Protein AF-A0A3D8QD37-F1 (afdb_monomer)

InterPro domains:
  IPR016706 Cleavage/polyadenylation specificity factor subunit 5 [PF13869] (1-32)
  IPR016706 Cleavage/polyadenylation specificity factor subunit 5 [PTHR13047] (1-38)

Foldseek 3Di:
DDDDDDDLVVLAVPCVVPNDVSNCVNVVCQVDWDFDADPVGDGPDIPDPPDDPPPDDDDDDDPPDDDDDPDDDDDDPPPPDDD

Solvent-accessible surface area (backbone atoms only — not comparable to full-atom values): 5846 Å² total; per-residue (Å²): 142,82,91,80,90,75,61,56,78,71,30,47,83,29,40,92,83,56,34,71,74,52,16,44,45,47,71,70,50,68,83,49,77,46,71,42,63,51,99,87,69,48,78,78,46,48,39,81,80,51,70,53,78,92,78,52,74,89,76,86,78,76,83,77,82,77,76,95,73,82,80,75,81,75,79,81,76,86,76,90,72,89,129

Radius of gyration: 21.48 Å; Cα contacts (8 Å, |Δi|>4): 48; chains: 1; bounding box: 37×62×36 Å

Secondary structure (DSSP, 8-state):
-------HHHHTT-HHHHHHHHHTHHHHHTTS-EEEE-TTS-EEEEETT-PPGGGPPPPP---S-S-----------------

Organism: NCBI:txid1849047

pLDDT: mean 76.93, std 20.53, range [34.47, 97.56]

Sequence (83 aa):
MKLLAVPLFELYDNTARYGPQLSAIPHLLSRYNFEFIDEQGNVVAVTPGGGPEGGYVPKTKVLAGGTDEEMKEGSVKDENGIE

Mean predicted aligned error: 14.52 Å

Structure (mmCIF, N/CA/C/O backbone):
data_AF-A0A3D8QD37-F1
#
_entry.id   AF-A0A3D8QD37-F1
#
loop_
_atom_site.group_PDB
_atom_site.id
_atom_site.type_symbol
_atom_site.label_atom_id
_atom_site.label_alt_id
_atom_site.label_comp_id
_atom_site.label_asym_id
_atom_site.label_entity_id
_atom_site.label_seq_id
_atom_site.pdbx_PDB_ins_code
_atom_site.Cartn_x
_atom_site.Cartn_y
_atom_site.Cartn_z
_atom_site.occupancy
_atom_site.B_iso_or_equiv
_atom_site.auth_seq_id
_atom_site.auth_comp_id
_atom_site.auth_asym_id
_atom_site.auth_atom_id
_atom_site.pdbx_PDB_model_num
ATOM 1 N N . MET A 1 1 ? 2.989 24.000 -0.171 1.00 72.69 1 MET A N 1
ATOM 2 C CA . MET A 1 1 ? 2.902 22.522 -0.116 1.00 72.69 1 MET A CA 1
ATOM 3 C C . MET A 1 1 ? 1.430 22.132 -0.101 1.00 72.69 1 MET A C 1
ATOM 5 O O . MET A 1 1 ? 0.671 22.824 0.567 1.00 72.69 1 MET A O 1
ATOM 9 N N . LYS A 1 2 ? 1.020 21.098 -0.847 1.00 92.12 2 LYS A N 1
ATOM 10 C CA . LYS A 1 2 ? -0.347 20.541 -0.809 1.00 92.12 2 LYS A CA 1
ATOM 11 C C . LYS A 1 2 ? -0.273 19.108 -0.280 1.00 92.12 2 LYS A C 1
ATOM 13 O O . LYS A 1 2 ? 0.608 18.370 -0.709 1.00 92.12 2 LYS A O 1
ATOM 18 N N . LEU A 1 3 ? -1.163 18.741 0.639 1.00 93.62 3 LEU A N 1
ATOM 19 C CA . LEU A 1 3 ? -1.269 17.381 1.169 1.00 93.62 3 LEU A CA 1
ATOM 20 C C . LEU A 1 3 ? -2.191 16.558 0.261 1.00 93.62 3 LEU A C 1
ATOM 22 O O . LEU A 1 3 ? -3.266 17.036 -0.098 1.00 93.62 3 LEU A O 1
ATOM 26 N N . LEU A 1 4 ? -1.760 15.354 -0.117 1.00 93.88 4 LEU A N 1
ATOM 27 C CA . LEU A 1 4 ? -2.510 14.443 -0.984 1.00 93.88 4 LEU A CA 1
ATOM 28 C C . LEU A 1 4 ? -2.583 13.058 -0.338 1.00 93.88 4 LEU A C 1
ATOM 30 O O . LEU A 1 4 ? -1.574 12.561 0.157 1.00 93.88 4 LEU A O 1
ATOM 34 N N . ALA A 1 5 ? -3.761 12.437 -0.384 1.00 95.31 5 ALA A N 1
ATOM 35 C CA . ALA A 1 5 ? -3.956 11.038 -0.024 1.00 95.31 5 ALA A CA 1
ATOM 36 C C . ALA A 1 5 ? -4.042 10.216 -1.315 1.00 95.31 5 ALA A C 1
ATOM 38 O O . ALA A 1 5 ? -5.030 10.304 -2.041 1.00 95.31 5 ALA A O 1
ATOM 39 N N . VAL A 1 6 ? -2.979 9.472 -1.622 1.00 95.19 6 VAL A N 1
ATOM 40 C CA . VAL A 1 6 ? -2.888 8.645 -2.833 1.00 95.19 6 VAL A CA 1
ATOM 41 C C . VAL A 1 6 ? -3.143 7.188 -2.44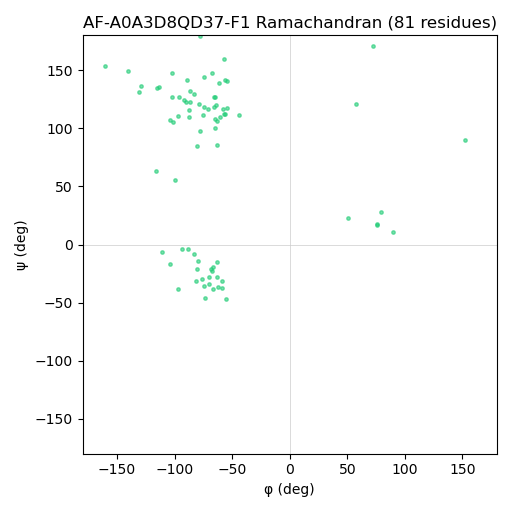6 1.00 95.19 6 VAL A C 1
ATOM 43 O O . VAL A 1 6 ? -2.481 6.694 -1.529 1.00 95.19 6 VAL A O 1
ATOM 46 N N . PRO A 1 7 ? -4.081 6.487 -3.102 1.00 95.69 7 PRO A N 1
ATOM 47 C CA . PRO A 1 7 ? -4.329 5.084 -2.802 1.00 95.69 7 PRO A CA 1
ATOM 48 C C . PRO A 1 7 ? -3.134 4.212 -3.216 1.00 95.69 7 PRO A C 1
ATOM 50 O O . PRO A 1 7 ? -2.465 4.479 -4.215 1.00 95.69 7 PRO A O 1
ATOM 53 N N . LEU A 1 8 ? -2.878 3.128 -2.474 1.00 95.38 8 LEU A N 1
ATOM 54 C CA . LEU A 1 8 ? -1.690 2.284 -2.679 1.00 95.38 8 LEU A CA 1
ATOM 55 C C . LEU A 1 8 ? -1.595 1.685 -4.093 1.00 95.38 8 LEU A C 1
ATOM 57 O O . LEU A 1 8 ? -0.491 1.525 -4.607 1.00 95.38 8 LEU A O 1
ATOM 61 N N . PHE A 1 9 ? -2.729 1.401 -4.744 1.00 96.19 9 PHE A N 1
ATOM 62 C CA . PHE A 1 9 ? -2.747 0.846 -6.102 1.00 96.19 9 PHE A CA 1
ATOM 63 C C . PHE A 1 9 ? -2.243 1.827 -7.173 1.00 96.19 9 PHE A C 1
ATOM 65 O O . PHE A 1 9 ? -1.795 1.384 -8.223 1.00 96.19 9 PHE A O 1
ATOM 72 N N . GLU A 1 10 ? -2.285 3.143 -6.934 1.00 97.12 10 GLU A N 1
ATOM 73 C CA . GLU A 1 10 ? -1.703 4.123 -7.865 1.00 97.12 10 GLU A CA 1
ATOM 74 C C . GLU A 1 10 ? -0.175 4.168 -7.775 1.00 97.12 10 GLU A C 1
ATOM 76 O O . GLU A 1 10 ? 0.496 4.495 -8.758 1.00 97.12 10 GLU A O 1
ATOM 81 N N . LEU A 1 11 ? 0.364 3.862 -6.590 1.00 97.00 11 LEU A N 1
ATOM 82 C CA . LEU A 1 11 ? 1.799 3.861 -6.315 1.00 97.00 11 LEU A CA 1
ATOM 83 C C . LEU A 1 11 ? 2.468 2.567 -6.792 1.00 97.00 11 LEU A C 1
ATOM 85 O O . LEU A 1 11 ? 3.633 2.595 -7.182 1.00 97.00 11 LEU A O 1
ATOM 89 N N . TYR A 1 12 ? 1.739 1.450 -6.761 1.00 96.12 12 TYR A N 1
ATOM 90 C CA . TYR A 1 12 ? 2.262 0.116 -7.046 1.00 96.12 12 TYR A CA 1
ATOM 91 C C . TYR A 1 12 ? 2.953 0.041 -8.412 1.00 96.12 12 TYR A C 1
ATOM 93 O O . TYR A 1 12 ? 2.332 0.276 -9.445 1.00 96.12 12 TYR A O 1
ATOM 101 N N . ASP A 1 13 ? 4.256 -0.251 -8.388 1.00 94.44 13 ASP A N 1
ATOM 102 C CA . ASP A 1 13 ? 5.144 -0.358 -9.556 1.00 94.44 13 ASP A CA 1
ATOM 103 C C . A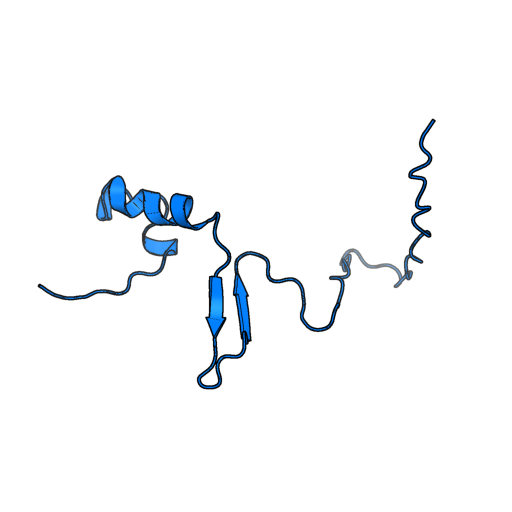SP A 1 13 ? 5.097 0.841 -10.535 1.00 94.44 13 ASP A C 1
ATOM 105 O O . ASP A 1 13 ? 5.479 0.760 -11.702 1.00 94.44 13 ASP A O 1
ATOM 109 N N . ASN A 1 14 ? 4.670 2.016 -10.060 1.00 96.56 14 ASN A N 1
ATOM 110 C CA . ASN A 1 14 ? 4.547 3.222 -10.880 1.00 96.56 14 ASN A CA 1
ATOM 111 C C . ASN A 1 14 ? 5.742 4.167 -10.693 1.00 96.56 14 ASN A C 1
ATOM 113 O O . ASN A 1 14 ? 5.620 5.351 -10.351 1.00 96.56 14 ASN A O 1
ATOM 117 N N . THR A 1 15 ? 6.939 3.627 -10.920 1.00 96.69 15 THR A N 1
ATOM 118 C CA . THR A 1 15 ? 8.206 4.360 -10.764 1.00 96.69 15 THR A CA 1
ATOM 119 C C . THR A 1 15 ? 8.320 5.539 -11.739 1.00 96.69 15 THR A C 1
ATOM 121 O O . THR A 1 15 ? 8.941 6.545 -11.403 1.00 96.69 15 THR A O 1
ATOM 124 N N . ALA A 1 16 ? 7.672 5.473 -12.909 1.00 97.56 16 ALA A N 1
ATOM 125 C CA . ALA A 1 16 ? 7.683 6.554 -13.899 1.00 97.56 16 ALA A CA 1
ATOM 126 C C . ALA A 1 16 ? 7.050 7.858 -13.379 1.00 97.56 16 ALA A C 1
ATOM 128 O O . ALA A 1 16 ? 7.526 8.943 -13.711 1.00 97.56 16 ALA A O 1
ATOM 129 N N . ARG A 1 17 ? 5.990 7.764 -12.563 1.00 96.50 17 ARG A N 1
ATOM 130 C CA . ARG A 1 17 ? 5.271 8.934 -12.031 1.00 96.50 17 ARG A CA 1
ATOM 131 C C . ARG A 1 17 ? 5.723 9.328 -10.628 1.00 96.50 17 ARG A C 1
ATOM 133 O O . ARG A 1 17 ? 5.790 10.520 -10.336 1.00 96.50 17 ARG A O 1
ATOM 140 N N . TYR A 1 18 ? 6.008 8.350 -9.768 1.00 96.31 18 TYR A N 1
ATOM 141 C CA . TYR A 1 18 ? 6.248 8.586 -8.338 1.00 96.31 18 TYR A CA 1
ATOM 142 C C . TYR A 1 18 ? 7.705 8.357 -7.903 1.00 96.31 18 TYR A C 1
ATOM 144 O O . TYR A 1 18 ? 8.071 8.681 -6.774 1.00 96.31 18 TYR A O 1
ATOM 152 N N . GLY A 1 19 ? 8.565 7.849 -8.791 1.00 96.56 19 GLY A N 1
ATOM 153 C CA . GLY A 1 19 ? 9.944 7.496 -8.460 1.00 96.56 19 GLY A CA 1
ATOM 154 C C . GLY A 1 19 ? 10.054 6.238 -7.582 1.00 96.56 19 GLY A C 1
ATOM 155 O O . GLY A 1 19 ? 9.050 5.734 -7.078 1.00 96.56 19 GLY A O 1
ATOM 156 N N . PRO A 1 20 ? 11.280 5.722 -7.379 1.00 96.50 20 PRO A N 1
ATOM 157 C CA . PRO A 1 20 ? 11.506 4.390 -6.806 1.00 96.50 20 PRO A CA 1
ATOM 158 C C . PRO A 1 20 ? 11.143 4.282 -5.320 1.00 96.50 20 PRO A C 1
ATOM 160 O O . PRO A 1 20 ? 10.800 3.209 -4.839 1.00 96.50 20 PRO A O 1
ATOM 163 N N . GLN A 1 21 ? 11.225 5.384 -4.570 1.00 95.56 21 GLN A N 1
ATOM 164 C CA . GLN A 1 21 ? 10.926 5.370 -3.136 1.00 95.56 21 GLN A CA 1
ATOM 165 C C . GLN A 1 21 ? 9.423 5.260 -2.876 1.00 95.56 21 GLN A C 1
ATOM 167 O O . GLN A 1 21 ? 8.996 4.458 -2.050 1.00 95.56 21 GLN A O 1
ATOM 172 N N . LEU A 1 22 ? 8.618 6.051 -3.590 1.00 96.12 22 LEU A N 1
ATOM 173 C CA . LEU A 1 22 ? 7.171 6.058 -3.403 1.00 96.12 22 LEU A CA 1
ATOM 174 C C . LEU A 1 22 ? 6.518 4.813 -4.011 1.00 96.12 22 LEU A C 1
ATOM 176 O O . LEU A 1 22 ? 5.586 4.276 -3.415 1.00 96.12 22 LEU A O 1
ATOM 180 N N . SER A 1 23 ? 7.027 4.313 -5.144 1.00 97.38 23 SER A N 1
ATOM 181 C CA . SER A 1 23 ? 6.493 3.096 -5.766 1.00 97.38 23 SER A CA 1
ATOM 182 C C . SER A 1 23 ? 6.763 1.820 -4.961 1.00 97.38 23 SER A C 1
ATOM 184 O O . SER A 1 23 ? 6.024 0.847 -5.092 1.00 97.38 23 SER A O 1
ATOM 186 N N . ALA A 1 24 ? 7.760 1.829 -4.068 1.00 97.06 24 ALA A N 1
ATOM 187 C CA . ALA A 1 24 ? 8.046 0.720 -3.157 1.00 97.06 24 ALA A CA 1
ATOM 188 C C . ALA A 1 24 ? 7.126 0.669 -1.917 1.00 97.06 24 ALA A C 1
ATOM 190 O O . ALA A 1 24 ? 7.081 -0.356 -1.233 1.00 97.06 24 ALA A O 1
ATOM 191 N N . ILE A 1 25 ? 6.379 1.740 -1.611 1.00 97.31 25 ILE A N 1
ATOM 192 C CA . ILE A 1 25 ? 5.539 1.829 -0.400 1.00 97.31 25 ILE A CA 1
ATOM 193 C C . ILE A 1 25 ? 4.539 0.666 -0.282 1.00 97.31 25 ILE A C 1
ATOM 195 O O . ILE A 1 25 ? 4.484 0.065 0.793 1.00 97.31 25 ILE A O 1
ATOM 199 N N . PRO A 1 26 ? 3.781 0.284 -1.331 1.00 96.19 26 PRO A N 1
ATOM 200 C CA . PRO A 1 26 ? 2.827 -0.819 -1.218 1.00 96.19 26 PRO A CA 1
ATOM 201 C C . PRO A 1 26 ? 3.481 -2.146 -0.811 1.00 96.19 26 PRO A C 1
ATOM 203 O O . PRO A 1 26 ? 2.924 -2.872 0.007 1.00 96.19 26 PRO A O 1
ATOM 206 N N . HIS A 1 27 ? 4.689 -2.434 -1.309 1.00 95.94 27 HIS A N 1
ATOM 207 C CA . HIS A 1 27 ? 5.448 -3.628 -0.920 1.00 95.94 27 HIS A CA 1
ATOM 208 C C . HIS A 1 27 ? 5.896 -3.587 0.542 1.00 95.94 27 HIS A C 1
ATOM 210 O O . HIS A 1 27 ? 5.885 -4.604 1.227 1.00 95.94 27 HIS A O 1
ATOM 216 N N . LEU A 1 28 ? 6.296 -2.419 1.045 1.00 95.81 28 LEU A N 1
ATOM 217 C CA . LEU A 1 28 ? 6.712 -2.274 2.443 1.00 95.81 28 LEU A CA 1
ATOM 218 C C . LEU A 1 28 ? 5.531 -2.405 3.408 1.00 95.81 28 LEU A C 1
ATOM 220 O O . LEU A 1 28 ? 5.689 -2.917 4.518 1.00 95.81 28 LEU A O 1
ATOM 224 N N . LEU A 1 29 ? 4.358 -1.937 2.985 1.00 94.75 29 LEU A N 1
ATOM 225 C CA . LEU A 1 29 ? 3.143 -1.968 3.785 1.00 94.75 29 LEU A CA 1
ATOM 226 C C . LEU A 1 29 ? 2.433 -3.324 3.766 1.00 94.75 29 LEU A C 1
ATOM 228 O O . LEU A 1 29 ? 1.698 -3.622 4.701 1.00 94.75 29 LEU A O 1
ATOM 232 N N . SER A 1 30 ? 2.682 -4.173 2.766 1.00 93.25 30 SER A N 1
ATOM 233 C CA . SER A 1 30 ? 1.978 -5.454 2.608 1.00 93.25 30 SER A CA 1
ATOM 234 C C . SER A 1 30 ? 2.204 -6.450 3.748 1.00 93.25 30 SER A C 1
ATOM 236 O O . SER A 1 30 ? 1.491 -7.442 3.840 1.00 93.25 30 SER A O 1
ATOM 238 N N . ARG A 1 31 ? 3.210 -6.222 4.599 1.00 91.88 31 ARG A N 1
ATOM 239 C CA . ARG A 1 31 ? 3.485 -7.051 5.783 1.00 91.88 31 ARG A CA 1
ATOM 240 C C . ARG A 1 31 ? 2.637 -6.687 7.005 1.00 91.88 31 ARG A C 1
ATOM 242 O O . ARG A 1 31 ? 2.746 -7.365 8.022 1.00 91.88 31 ARG A O 1
ATOM 249 N N . TYR A 1 32 ? 1.885 -5.591 6.945 1.00 92.81 32 TYR A N 1
ATOM 250 C CA . TYR A 1 32 ? 1.055 -5.118 8.046 1.00 92.81 32 TYR A CA 1
ATOM 251 C C . TYR A 1 32 ? -0.412 -5.457 7.805 1.00 92.81 32 TYR A C 1
ATOM 253 O O . TYR A 1 32 ? -0.889 -5.435 6.672 1.00 92.81 32 TYR A O 1
ATOM 261 N N . ASN A 1 33 ? -1.124 -5.705 8.902 1.00 89.88 33 ASN A N 1
ATOM 262 C CA . ASN A 1 33 ? -2.576 -5.788 8.911 1.00 89.88 33 ASN A CA 1
ATOM 263 C C . ASN A 1 33 ? -3.140 -4.391 9.190 1.00 89.88 33 ASN A C 1
ATOM 265 O O . ASN A 1 33 ? -2.811 -3.768 10.198 1.00 89.88 33 ASN A O 1
ATOM 269 N N . PHE A 1 34 ? -3.972 -3.899 8.285 1.00 91.44 34 PHE A N 1
ATOM 270 C CA . PHE A 1 34 ? -4.741 -2.675 8.432 1.00 91.44 34 PHE A CA 1
ATOM 271 C C . PHE A 1 34 ? -6.059 -2.981 9.123 1.00 91.44 34 PHE A C 1
ATOM 273 O O . PHE A 1 34 ? -6.900 -3.674 8.552 1.00 91.44 34 PHE A O 1
ATOM 280 N N . GLU A 1 35 ? -6.239 -2.425 10.314 1.00 90.94 35 GLU A N 1
ATOM 281 C CA . GLU A 1 35 ? -7.504 -2.425 11.038 1.00 90.94 35 GLU A CA 1
ATOM 282 C C . GLU A 1 35 ? -8.229 -1.106 10.781 1.00 90.94 35 GLU A C 1
ATOM 284 O O . GLU A 1 35 ? -7.674 -0.019 10.963 1.00 90.94 35 GLU A O 1
ATOM 289 N N . PHE A 1 36 ? -9.478 -1.202 10.344 1.00 88.44 36 PHE A N 1
ATOM 290 C CA . PHE A 1 36 ? -10.375 -0.061 10.254 1.00 88.44 36 PHE A CA 1
ATOM 291 C C . PHE A 1 36 ? -11.144 0.014 11.562 1.00 88.44 36 PHE A C 1
ATOM 293 O O . PHE A 1 36 ? -11.765 -0.969 11.958 1.00 88.44 36 PHE A O 1
ATOM 300 N N . ILE A 1 37 ? -11.071 1.160 12.231 1.00 88.94 37 ILE A N 1
ATOM 301 C CA . ILE A 1 37 ? -11.633 1.370 13.564 1.00 88.94 37 ILE A CA 1
ATOM 302 C C . ILE A 1 37 ? -12.773 2.389 13.458 1.00 88.94 37 ILE A C 1
ATOM 304 O O . ILE A 1 37 ? -12.626 3.397 12.760 1.00 88.94 37 ILE A O 1
ATOM 308 N N . ASP A 1 38 ? -13.902 2.120 14.114 1.00 91.81 38 ASP A N 1
ATOM 309 C CA . ASP A 1 38 ? -15.022 3.063 14.224 1.00 91.81 38 ASP A CA 1
ATOM 310 C C . ASP A 1 38 ? -14.767 4.172 15.269 1.00 91.81 38 ASP A C 1
ATOM 312 O O . ASP A 1 38 ? -13.730 4.229 15.931 1.00 91.81 38 ASP A O 1
ATOM 316 N N . GLU A 1 39 ? -15.724 5.087 15.430 1.00 95.50 39 GLU A N 1
ATOM 317 C CA . GLU A 1 39 ? -15.619 6.191 16.397 1.00 95.50 39 GLU A CA 1
ATOM 318 C C . GLU A 1 39 ? -15.624 5.722 17.862 1.00 95.50 39 GLU A C 1
ATOM 320 O O . GLU A 1 39 ? -15.214 6.463 18.756 1.00 95.50 39 GLU A O 1
ATOM 325 N N . GLN A 1 40 ? -16.098 4.504 18.121 1.00 93.06 40 GLN A N 1
ATOM 326 C CA . GLN A 1 40 ? -16.192 3.897 19.445 1.00 93.06 40 GLN A CA 1
ATOM 327 C C . GLN A 1 40 ? -14.956 3.048 19.782 1.00 93.06 40 GLN A C 1
ATOM 329 O O . GLN A 1 40 ? -14.841 2.568 20.911 1.00 93.06 40 GLN A O 1
ATOM 334 N N . GLY A 1 41 ? -14.013 2.905 18.846 1.00 91.00 41 GLY A N 1
ATOM 335 C CA . GLY A 1 41 ? -12.777 2.151 19.029 1.00 91.00 41 GLY A CA 1
ATOM 336 C C . GLY A 1 41 ? -12.870 0.671 18.647 1.00 91.00 41 GLY A C 1
ATOM 337 O O . GLY A 1 41 ? -11.946 -0.079 18.960 1.00 91.00 41 GLY A O 1
ATOM 338 N N . ASN A 1 42 ? -13.944 0.231 17.987 1.00 88.56 42 ASN A N 1
ATOM 339 C CA . ASN A 1 42 ? -14.106 -1.161 17.567 1.00 88.56 42 ASN A CA 1
ATOM 340 C C . ASN A 1 42 ? -13.516 -1.390 16.172 1.00 88.56 42 ASN A C 1
ATOM 342 O O . ASN A 1 42 ? -13.672 -0.559 15.277 1.00 88.56 42 ASN A O 1
ATOM 346 N N . VAL A 1 43 ? -12.885 -2.549 15.966 1.00 85.81 43 VAL A N 1
ATOM 347 C CA . VAL A 1 43 ? -12.398 -2.972 14.646 1.00 85.81 43 VAL A CA 1
ATOM 348 C C . VAL A 1 43 ? -13.586 -3.413 13.790 1.00 85.81 43 VAL A C 1
ATOM 350 O O . VAL A 1 43 ? -14.272 -4.371 14.135 1.00 85.81 43 VAL A O 1
ATOM 353 N N . VAL A 1 44 ? -13.808 -2.725 12.671 1.00 87.25 44 VAL A N 1
ATOM 354 C CA . VAL A 1 44 ? -14.906 -2.984 11.722 1.00 87.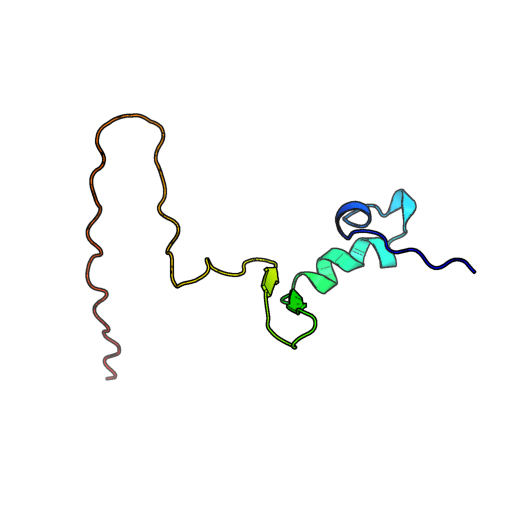25 44 VAL A CA 1
ATOM 355 C C . VAL A 1 44 ? -14.457 -3.690 10.444 1.00 87.25 44 VAL A C 1
ATOM 357 O O . VAL A 1 44 ? -15.286 -4.194 9.696 1.00 87.25 44 VAL A O 1
ATOM 360 N N . ALA A 1 45 ? -13.154 -3.700 10.147 1.00 84.06 45 ALA A N 1
ATOM 361 C CA . ALA A 1 45 ? -12.596 -4.455 9.027 1.00 84.06 45 ALA A CA 1
ATOM 362 C C . ALA A 1 45 ? -11.090 -4.677 9.200 1.00 84.06 45 ALA A C 1
ATOM 364 O O . ALA A 1 45 ? -10.402 -3.854 9.806 1.00 84.06 45 ALA A O 1
ATOM 365 N N . VAL A 1 46 ? -10.568 -5.752 8.598 1.00 85.81 46 VAL A N 1
ATOM 366 C CA . VAL A 1 46 ? -9.129 -6.050 8.545 1.00 85.81 46 VAL A CA 1
ATOM 367 C C . VAL A 1 46 ? -8.699 -6.380 7.117 1.00 85.81 46 VAL A C 1
ATOM 369 O O . VAL A 1 46 ? -9.321 -7.202 6.442 1.00 85.81 46 VAL A O 1
ATOM 372 N N . THR A 1 47 ? -7.619 -5.760 6.641 1.00 84.06 47 THR A N 1
ATOM 373 C CA . THR A 1 47 ? -7.037 -6.035 5.314 1.00 84.06 47 THR A CA 1
ATOM 374 C C . THR A 1 47 ? -5.504 -6.027 5.374 1.00 84.06 47 THR A C 1
ATOM 376 O O . THR A 1 47 ? -4.963 -5.270 6.166 1.00 84.06 47 THR A O 1
ATOM 379 N N . PRO A 1 48 ? -4.773 -6.791 4.549 1.00 82.19 48 PRO A N 1
ATOM 380 C CA . PRO A 1 48 ? -5.257 -7.843 3.665 1.00 82.19 48 PRO A CA 1
ATOM 381 C C . PRO A 1 48 ? -5.631 -9.102 4.465 1.00 82.19 48 PRO A C 1
ATOM 383 O O . PRO A 1 48 ? -4.951 -9.458 5.417 1.00 82.19 48 PRO A O 1
ATOM 386 N N . GLY A 1 49 ? -6.685 -9.808 4.049 1.00 72.94 49 GLY A N 1
ATOM 387 C CA . GLY A 1 49 ? -6.962 -11.153 4.568 1.00 72.94 49 GLY A CA 1
ATOM 388 C C . GLY A 1 49 ? -7.631 -11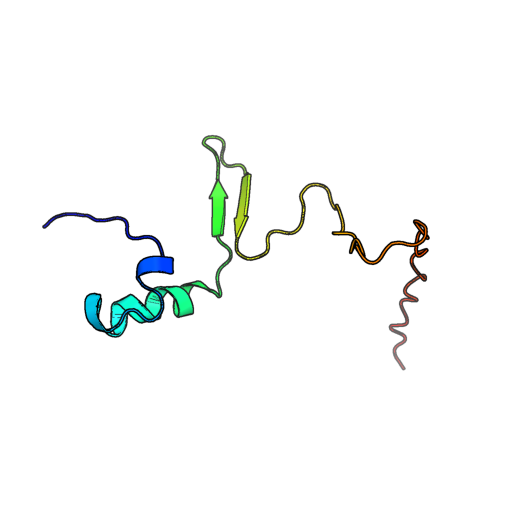.229 5.944 1.00 72.94 49 GLY A C 1
ATOM 389 O O . GLY A 1 49 ? -7.455 -12.235 6.625 1.00 72.94 49 GLY A O 1
ATOM 390 N N . GLY A 1 50 ? -8.423 -10.225 6.345 1.00 64.81 50 GLY A N 1
ATOM 391 C CA . GLY A 1 50 ? -9.374 -10.397 7.443 1.00 64.81 50 GLY A CA 1
ATOM 392 C C . GLY A 1 50 ? -10.301 -11.568 7.126 1.00 64.81 50 GLY A C 1
ATOM 393 O O . GLY A 1 50 ? -11.051 -11.520 6.150 1.00 64.81 50 GLY A O 1
ATOM 394 N N . GLY A 1 51 ? -10.172 -12.652 7.894 1.00 59.81 51 GLY A N 1
ATOM 395 C CA . GLY A 1 51 ? -11.026 -13.825 7.760 1.00 59.81 51 GLY A CA 1
ATOM 396 C C . GLY A 1 51 ? -12.503 -13.445 7.914 1.00 59.81 51 GLY A C 1
ATOM 397 O O . GLY A 1 51 ? -12.810 -12.383 8.458 1.00 59.81 51 GLY A O 1
ATOM 398 N N . PRO A 1 52 ? -13.434 -14.273 7.423 1.00 56.62 52 PRO A N 1
ATOM 399 C CA . PRO A 1 52 ? -14.839 -13.900 7.418 1.00 56.62 52 PRO A CA 1
ATOM 400 C C . PRO A 1 52 ? -15.360 -13.673 8.836 1.00 56.62 52 PRO A C 1
ATOM 402 O O . PRO A 1 52 ? -15.047 -14.434 9.757 1.00 56.62 52 PRO A O 1
ATOM 405 N N . GLU A 1 53 ? -16.173 -12.634 9.003 1.00 62.56 53 GLU A N 1
ATOM 406 C CA . GLU A 1 53 ? -16.796 -12.341 10.289 1.00 62.56 53 GLU A CA 1
ATOM 407 C C . GLU A 1 53 ? -17.612 -13.539 10.800 1.00 62.56 53 GLU A C 1
ATOM 409 O O . GLU A 1 53 ? -18.265 -14.255 10.036 1.00 62.56 53 GLU A O 1
ATOM 414 N N . GLY A 1 54 ? -17.560 -13.777 12.113 1.00 64.56 54 GLY A N 1
ATOM 415 C CA . GLY A 1 54 ? -18.366 -14.808 12.773 1.00 64.56 54 GLY A CA 1
ATOM 416 C C . GLY A 1 54 ? -17.898 -16.255 12.574 1.00 64.56 54 GLY A C 1
ATOM 417 O O . GLY A 1 54 ? -18.678 -17.170 12.826 1.00 64.56 54 GLY A O 1
ATOM 418 N N . GLY A 1 55 ? -16.656 -16.489 12.131 1.00 60.00 55 GLY A N 1
ATOM 419 C CA . GLY A 1 55 ? -16.125 -17.849 11.956 1.00 60.00 55 GLY A CA 1
ATOM 420 C C . GLY A 1 55 ? -16.664 -18.564 10.714 1.00 60.00 55 GLY A C 1
ATOM 421 O O . GLY A 1 55 ? -16.572 -19.787 10.613 1.00 60.00 55 GLY A O 1
ATOM 422 N N . TYR A 1 56 ? -17.230 -17.820 9.760 1.00 58.53 56 TYR A N 1
ATOM 423 C CA . TYR A 1 56 ? -17.623 -18.381 8.475 1.00 58.53 56 TYR A CA 1
ATOM 424 C C . TYR A 1 56 ? -16.374 -18.863 7.725 1.00 58.53 56 TYR A C 1
ATOM 426 O O . TYR A 1 56 ? -15.469 -18.093 7.427 1.00 58.53 56 TYR A O 1
ATOM 434 N N . VAL A 1 57 ? -16.302 -20.154 7.411 1.00 65.62 57 VAL A N 1
ATOM 435 C CA . VAL A 1 57 ? -15.251 -20.700 6.546 1.00 65.62 57 VAL A CA 1
ATOM 436 C C . VAL A 1 57 ? -15.731 -20.564 5.099 1.00 65.62 57 VAL A C 1
ATOM 438 O O . VAL A 1 57 ? -16.805 -21.085 4.779 1.00 65.62 57 VAL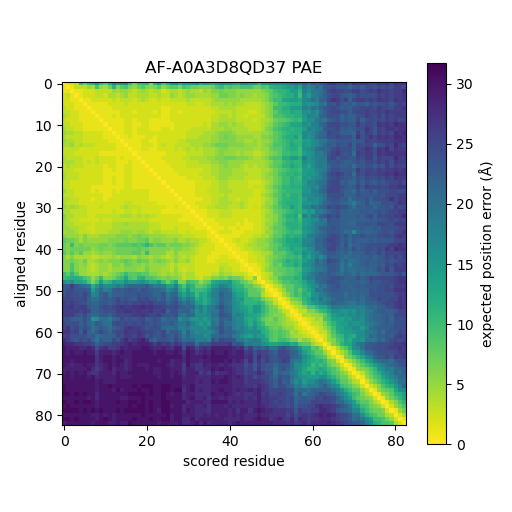 A O 1
ATOM 441 N N . PRO A 1 58 ? -14.996 -19.873 4.205 1.00 64.88 58 PRO A N 1
ATOM 442 C CA . PRO A 1 58 ? -15.398 -19.744 2.810 1.00 64.88 58 PRO A CA 1
ATOM 443 C C . PRO A 1 58 ? -15.555 -21.128 2.172 1.00 64.88 58 PRO A C 1
ATOM 445 O O . PRO A 1 58 ? -14.587 -21.876 2.055 1.00 64.88 58 PRO A O 1
ATOM 448 N N . LYS A 1 59 ? -16.774 -21.476 1.744 1.00 68.88 59 LYS A N 1
ATOM 449 C CA . LYS A 1 59 ? -17.019 -22.707 0.984 1.00 68.88 59 LYS A CA 1
ATOM 450 C C . LYS A 1 59 ? -16.712 -22.468 -0.492 1.00 68.88 59 LYS A C 1
ATOM 452 O O . LYS A 1 59 ? -17.205 -21.513 -1.095 1.00 68.88 59 LYS A O 1
ATOM 457 N N . THR A 1 60 ? -15.919 -23.347 -1.092 1.00 69.19 60 THR A N 1
ATOM 458 C CA . THR A 1 60 ? -15.679 -23.357 -2.536 1.00 69.19 60 THR A CA 1
ATOM 459 C C . THR A 1 60 ? -16.944 -23.825 -3.258 1.00 69.19 60 THR A C 1
ATOM 461 O O . THR A 1 60 ? -17.391 -24.955 -3.084 1.00 69.19 60 THR A O 1
ATOM 464 N N . LYS A 1 61 ? -17.550 -22.956 -4.078 1.00 70.56 61 LYS A N 1
ATOM 465 C CA . LYS A 1 61 ? -18.682 -23.331 -4.938 1.00 70.56 61 LYS A CA 1
ATOM 466 C C . LYS A 1 61 ? -18.176 -23.655 -6.341 1.00 70.56 61 LYS A C 1
ATOM 468 O O . LYS A 1 61 ? -17.741 -22.763 -7.066 1.00 70.56 61 LYS A O 1
ATOM 473 N N . VAL A 1 62 ? -18.238 -24.927 -6.726 1.00 73.62 62 VAL A N 1
ATOM 474 C CA . VAL A 1 62 ? -17.904 -25.377 -8.085 1.00 73.62 62 VAL A CA 1
ATOM 475 C C . VAL A 1 62 ? -19.092 -25.078 -9.004 1.00 73.62 62 VAL A C 1
ATOM 477 O O . VAL A 1 62 ? -20.204 -25.532 -8.759 1.00 73.62 62 VAL A O 1
ATOM 480 N N . LEU A 1 63 ? -18.874 -24.276 -10.052 1.00 72.44 63 LEU A N 1
ATOM 481 C CA . LEU A 1 63 ? -19.923 -23.865 -11.004 1.00 72.44 63 LEU A CA 1
ATOM 482 C C . LEU A 1 63 ? -20.100 -24.844 -12.180 1.00 72.44 63 LEU A C 1
ATOM 484 O O . LEU A 1 63 ? -20.991 -24.660 -13.008 1.00 72.44 63 LEU A O 1
ATOM 488 N N . ALA A 1 64 ? -19.266 -25.884 -12.262 1.00 76.44 64 ALA A N 1
ATOM 489 C CA . ALA A 1 64 ? -19.461 -27.001 -13.178 1.00 76.44 64 ALA A CA 1
ATOM 490 C C . ALA A 1 64 ? -20.541 -27.914 -12.577 1.00 76.44 64 ALA A C 1
ATOM 492 O O . ALA A 1 64 ? -20.276 -28.658 -11.640 1.00 76.44 64 ALA A O 1
ATOM 493 N N . GLY A 1 65 ? -21.780 -27.742 -13.037 1.00 58.22 65 GLY A N 1
ATOM 494 C CA . GLY A 1 65 ? -22.978 -28.274 -12.391 1.00 58.22 65 GLY A CA 1
ATOM 495 C C . GLY A 1 65 ? -22.977 -29.784 -12.133 1.00 58.22 65 GLY A C 1
ATOM 496 O O . GLY A 1 65 ? -22.577 -30.577 -12.982 1.00 58.22 65 GLY A O 1
ATOM 497 N N . GLY A 1 66 ? -23.514 -30.152 -10.968 1.00 55.75 66 GLY A N 1
ATOM 498 C CA . GLY A 1 66 ? -23.805 -31.529 -10.576 1.00 55.75 66 GLY A CA 1
ATOM 499 C C . GLY A 1 66 ? -23.759 -31.711 -9.061 1.00 55.75 66 GLY A C 1
ATOM 500 O O . GLY A 1 66 ? -22.705 -32.029 -8.538 1.00 55.75 66 GLY A O 1
ATOM 501 N N . THR A 1 67 ? -24.915 -31.506 -8.412 1.00 51.53 67 THR A N 1
ATOM 502 C CA . THR A 1 67 ? -25.286 -31.862 -7.022 1.00 51.53 67 THR A CA 1
ATOM 503 C C . THR A 1 67 ? -24.428 -31.315 -5.871 1.00 51.53 67 THR A C 1
ATOM 505 O O . THR A 1 67 ? -23.245 -31.602 -5.748 1.00 51.53 67 THR A O 1
ATOM 508 N N . ASP A 1 68 ? -25.085 -30.562 -4.980 1.00 55.34 68 ASP A N 1
ATOM 509 C CA . ASP A 1 68 ? -24.555 -30.085 -3.698 1.00 55.34 68 ASP A CA 1
ATOM 510 C C . ASP A 1 68 ? -24.227 -31.271 -2.767 1.00 55.34 68 ASP A C 1
ATOM 512 O O . ASP A 1 68 ? -25.045 -31.683 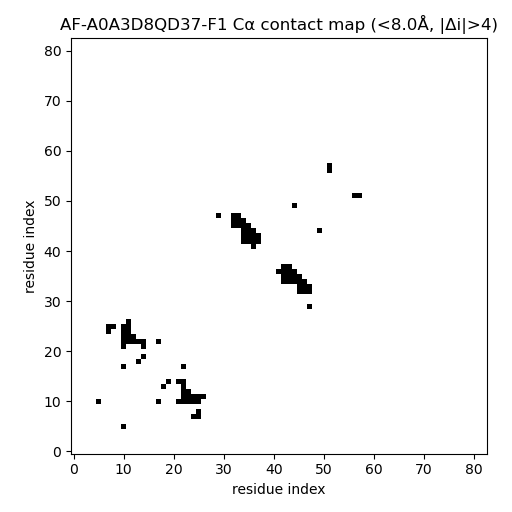-1.945 1.00 55.34 68 ASP A O 1
ATOM 516 N N . GLU A 1 69 ? -23.035 -31.849 -2.895 1.00 53.50 69 GLU A N 1
ATOM 517 C CA . GLU A 1 69 ? -22.512 -32.801 -1.914 1.00 53.50 69 GLU A CA 1
ATOM 518 C C . GLU A 1 69 ? -21.769 -32.036 -0.810 1.00 53.50 69 GLU A C 1
ATOM 520 O O . GLU A 1 69 ? -20.697 -31.462 -1.018 1.00 53.50 69 GLU A O 1
ATOM 525 N N . GLU A 1 70 ? -22.353 -32.011 0.391 1.00 53.16 70 GLU A N 1
ATOM 526 C CA . GLU A 1 70 ? -21.677 -31.535 1.597 1.00 53.16 70 GLU A CA 1
ATOM 527 C C . GLU A 1 70 ? -20.480 -32.445 1.911 1.00 53.16 70 GLU A C 1
ATOM 529 O O . GLU A 1 70 ? -20.637 -33.563 2.406 1.00 53.16 70 GLU A O 1
ATOM 534 N N . MET A 1 71 ? -19.261 -31.961 1.659 1.00 51.06 71 MET A N 1
ATOM 535 C CA . MET A 1 71 ? -18.052 -32.607 2.170 1.00 51.06 71 MET A CA 1
ATOM 536 C C . ME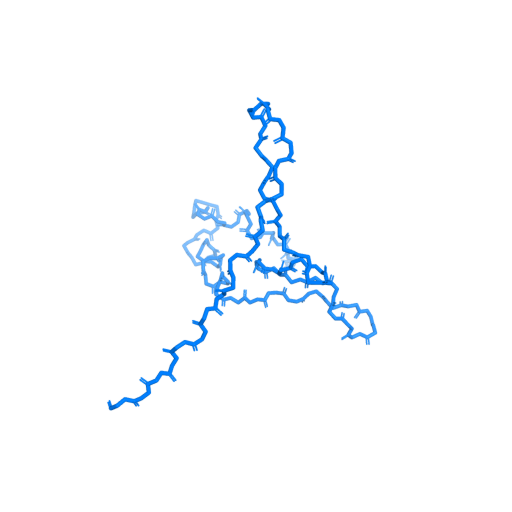T A 1 71 ? -18.061 -32.523 3.701 1.00 51.06 71 MET A C 1
ATOM 538 O O . MET A 1 71 ? -17.878 -31.449 4.273 1.00 51.06 71 MET A O 1
ATOM 542 N N . LYS A 1 72 ? -18.296 -33.655 4.374 1.00 47.03 72 LYS A N 1
ATOM 543 C CA . LYS A 1 72 ? -18.130 -33.754 5.828 1.00 47.03 72 LYS A CA 1
ATOM 544 C C . LYS A 1 72 ? -16.656 -33.576 6.175 1.00 47.03 72 LYS A C 1
ATOM 546 O O . LYS A 1 72 ? -15.799 -34.271 5.636 1.00 47.03 72 LYS A O 1
ATOM 551 N N . GLU A 1 73 ? -16.399 -32.649 7.089 1.00 42.84 73 GLU A N 1
ATOM 552 C CA . GLU A 1 73 ? -15.085 -32.365 7.652 1.00 42.84 73 GLU A CA 1
ATOM 553 C C . GLU A 1 73 ? -14.529 -33.650 8.286 1.00 42.84 73 GLU A C 1
ATOM 555 O O . GLU A 1 73 ? -15.084 -34.194 9.244 1.00 42.84 73 GLU A O 1
ATOM 560 N N . GLY A 1 74 ? -13.473 -34.198 7.684 1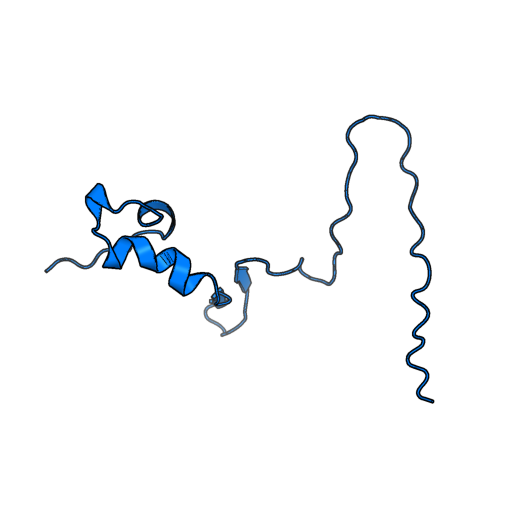.00 38.22 74 GLY A N 1
ATOM 561 C CA . GLY A 1 74 ? -12.721 -35.292 8.277 1.00 38.22 74 GLY A CA 1
ATOM 562 C C . GLY A 1 74 ? -12.041 -34.763 9.530 1.00 38.22 74 GLY A C 1
ATOM 563 O O . GLY A 1 74 ? -11.236 -33.842 9.445 1.00 38.22 74 GLY A O 1
ATOM 564 N N . SER A 1 75 ? -12.387 -35.332 10.683 1.00 34.47 75 SER A N 1
ATOM 565 C CA . SER A 1 75 ? -11.762 -35.059 11.976 1.00 34.47 75 SER A CA 1
ATOM 566 C C . SER A 1 75 ? -10.238 -35.006 11.842 1.00 34.47 75 SER A C 1
ATOM 568 O O . SER A 1 75 ? -9.611 -36.040 11.593 1.00 34.47 75 SER A O 1
ATOM 570 N N . VAL A 1 76 ? -9.656 -33.817 12.019 1.00 42.22 76 VAL A N 1
ATOM 571 C CA . VAL A 1 76 ? -8.220 -33.657 12.256 1.00 42.22 76 VAL A CA 1
ATOM 572 C C . VAL A 1 76 ? -7.926 -34.408 13.550 1.00 42.22 76 VAL A C 1
ATOM 574 O O . VAL A 1 76 ? -8.413 -34.043 14.617 1.00 42.22 76 VAL A O 1
ATOM 577 N N . LYS A 1 77 ? -7.214 -35.532 13.447 1.00 39.50 77 LYS A N 1
ATOM 578 C CA . LYS A 1 77 ? -6.622 -36.169 14.618 1.00 39.50 77 LYS A CA 1
ATOM 579 C C . LYS A 1 77 ? -5.417 -35.327 15.007 1.00 39.50 77 LYS A C 1
ATOM 581 O O . LYS A 1 77 ? -4.431 -35.295 14.279 1.00 39.50 77 LYS A O 1
ATOM 586 N N . ASP A 1 78 ? -5.523 -34.654 16.144 1.00 45.03 78 ASP A N 1
ATOM 587 C CA . ASP A 1 78 ? -4.376 -34.093 16.841 1.00 45.03 78 ASP A CA 1
ATOM 588 C C . ASP A 1 78 ? -3.489 -35.258 17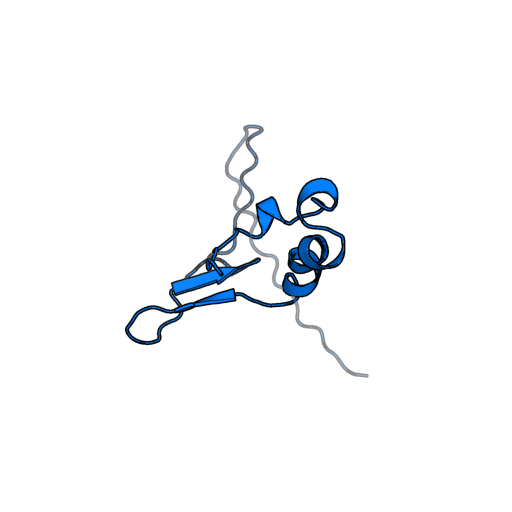.299 1.00 45.03 78 ASP A C 1
ATOM 590 O O . ASP A 1 78 ? -3.778 -35.925 18.291 1.00 45.03 78 ASP A O 1
ATOM 594 N N . GLU A 1 79 ? -2.419 -35.539 16.562 1.00 41.00 79 GLU A N 1
ATOM 595 C CA . GLU A 1 79 ? -1.356 -36.444 17.003 1.00 41.00 79 GLU A CA 1
ATOM 596 C C . GLU A 1 79 ? -0.034 -35.688 17.153 1.00 41.00 79 GLU A C 1
ATOM 598 O O . GLU A 1 79 ? 0.965 -35.970 16.504 1.00 41.00 79 GLU A O 1
ATOM 603 N N . ASN A 1 80 ? -0.018 -34.726 18.081 1.00 43.59 80 ASN A N 1
ATOM 604 C CA . ASN A 1 80 ? 1.219 -34.375 18.776 1.00 43.59 80 ASN A CA 1
ATOM 605 C C . ASN A 1 80 ? 1.454 -35.407 19.888 1.00 43.59 80 ASN A C 1
ATOM 607 O O . ASN A 1 80 ? 1.070 -35.202 21.040 1.00 43.59 80 ASN A O 1
ATOM 611 N N . GLY A 1 81 ? 2.070 -36.529 19.517 1.00 36.25 81 GLY A N 1
ATOM 612 C CA . GLY A 1 81 ? 2.662 -37.500 20.431 1.00 36.25 81 GLY A CA 1
ATOM 613 C C . GLY A 1 81 ? 4.179 -37.354 20.413 1.00 36.25 81 GLY A C 1
ATOM 614 O O . GLY A 1 81 ? 4.826 -37.697 19.431 1.00 36.25 81 GLY A O 1
ATOM 615 N N . ILE A 1 82 ? 4.714 -36.799 21.496 1.00 40.94 82 ILE A N 1
ATOM 616 C CA . ILE A 1 82 ? 6.132 -36.806 21.850 1.00 40.94 82 ILE A CA 1
ATOM 617 C C . ILE A 1 82 ? 6.542 -38.264 22.108 1.00 40.94 82 ILE A C 1
ATOM 619 O O . ILE A 1 82 ? 5.927 -38.912 22.954 1.00 40.94 82 ILE A O 1
ATOM 623 N N . GLU A 1 83 ? 7.595 -38.736 21.443 1.00 40.12 83 GLU A N 1
ATOM 624 C CA . GLU A 1 83 ? 8.570 -39.671 22.025 1.00 40.12 83 GLU A CA 1
ATOM 625 C C . GLU A 1 83 ? 9.966 -39.050 21.931 1.00 40.12 83 GLU A C 1
ATOM 627 O O . GLU A 1 83 ? 10.303 -38.504 20.854 1.00 40.12 83 GLU A O 1
#